Protein AF-A0A5C5FUU8-F1 (afdb_monomer)

InterPro domains:
  IPR027817 Costars domain [PF14705] (11-65)
  IPR027817 Costars domain [SM01283] (7-100)
  IPR038095 Costars domain superfamily [G3DSA:1.10.10.1540] (6-68)

Sequence (120 aa):
MHGARLLQSAHDLGVLIVAIKAHGKRNPASGKIEAPYGAVYEATQNTLEALNGTLRTAKRQKKVRIDPSSESPQSPTPTVTFEGELLMMPKDASVPLVLLDEGEDGVSRDAEAKVDATLP

Nearest PDB structures (foldseek):
  2krh-assembly1_A  TM=7.373E-01  e=2.886E-03  Rattus norvegicus
  4a6d-assembly1_A  TM=3.419E-01  e=1.425E+00  Homo sapiens

Mean predicted aligned error: 11.37 Å

Secondary structure (DSSP, 8-state):
--SHHHHHHHHHHHHHHHHHHHH-EE-TTT-SEEEEHHHHHHHHTTT-S-HHHHHHHHHHTTSEEE-TT---S--------TTTPPP-TTTTTT-EEEES---S----------------

Foldseek 3Di:
DPPPVVVLLVVLLVLLLVQQVVQWDQDPVVRWTKHFPQSSCVSCVVPDPDPQVSLVVCVVVQQKDWAQVPDDPPDPDDDPDPPDDGDDPPVRRRTIITGRDNDVPPPPPVDDDDDDPDDD

Structure (mmCIF, N/CA/C/O backbone):
data_AF-A0A5C5FUU8-F1
#
_entry.id   AF-A0A5C5FUU8-F1
#
loop_
_atom_site.group_PDB
_atom_site.id
_atom_site.type_symbol
_atom_site.label_atom_id
_atom_site.label_alt_id
_atom_site.label_comp_id
_atom_site.label_asym_id
_atom_site.label_entity_id
_atom_site.label_seq_id
_atom_site.pdbx_PDB_ins_code
_atom_site.Cartn_x
_atom_site.Cartn_y
_atom_site.Cartn_z
_atom_site.occupancy
_atom_site.B_iso_or_equiv
_atom_site.auth_seq_id
_atom_site.auth_comp_id
_atom_site.auth_asym_id
_atom_site.auth_atom_id
_atom_site.pdbx_PDB_model_num
ATOM 1 N N . MET A 1 1 ? 23.408 5.174 -18.003 1.00 47.81 1 MET A N 1
ATOM 2 C CA . MET A 1 1 ? 22.586 3.996 -17.648 1.00 47.81 1 MET A CA 1
ATOM 3 C C . MET A 1 1 ? 21.498 4.390 -16.640 1.00 47.81 1 MET A C 1
ATOM 5 O O . MET A 1 1 ? 21.612 4.067 -15.470 1.00 47.81 1 MET A O 1
ATOM 9 N N . HIS A 1 2 ? 20.466 5.134 -17.065 1.00 51.97 2 HIS A N 1
ATOM 10 C CA . HIS A 1 2 ? 19.444 5.701 -16.155 1.00 51.97 2 HIS A CA 1
ATOM 11 C C . HIS A 1 2 ? 18.058 5.022 -16.236 1.00 51.97 2 HIS A C 1
ATOM 13 O O . HIS A 1 2 ? 17.186 5.337 -15.435 1.00 51.97 2 HIS A O 1
ATOM 19 N N . GLY A 1 3 ? 17.844 4.079 -17.164 1.00 52.59 3 GLY A N 1
ATOM 20 C CA . GLY A 1 3 ? 16.523 3.472 -17.401 1.00 52.59 3 GLY A CA 1
ATOM 21 C C . GLY A 1 3 ? 16.128 2.355 -16.426 1.00 52.59 3 GLY A C 1
ATOM 22 O O . GLY A 1 3 ? 14.970 2.273 -16.030 1.00 52.59 3 GLY A O 1
ATOM 23 N N . ALA A 1 4 ? 17.081 1.529 -15.981 1.00 59.47 4 ALA A N 1
ATOM 24 C CA . ALA A 1 4 ? 16.783 0.337 -15.175 1.00 59.47 4 ALA A CA 1
ATOM 25 C C . ALA A 1 4 ? 16.158 0.666 -13.805 1.00 59.47 4 ALA A C 1
ATOM 27 O O . ALA A 1 4 ? 15.268 -0.035 -13.336 1.00 59.47 4 ALA A O 1
ATOM 28 N N . ARG A 1 5 ? 16.565 1.783 -13.187 1.00 58.38 5 ARG A N 1
ATOM 29 C CA . ARG A 1 5 ? 16.095 2.173 -11.849 1.00 58.38 5 ARG A CA 1
ATOM 30 C C . ARG A 1 5 ? 14.640 2.656 -11.834 1.00 58.38 5 ARG A C 1
ATOM 32 O O . ARG A 1 5 ? 13.950 2.485 -10.832 1.00 58.38 5 ARG A O 1
ATOM 39 N N . LEU A 1 6 ? 14.164 3.244 -12.934 1.00 61.59 6 LEU A N 1
ATOM 40 C CA . LEU A 1 6 ? 12.774 3.697 -13.062 1.00 61.59 6 LEU A CA 1
ATOM 41 C C . LEU A 1 6 ? 11.818 2.514 -13.256 1.00 61.59 6 LEU A C 1
ATOM 43 O O . LEU A 1 6 ? 10.757 2.485 -12.639 1.00 61.59 6 LEU A O 1
ATOM 47 N N . LEU A 1 7 ? 12.228 1.523 -14.053 1.00 63.00 7 LEU A N 1
ATOM 48 C CA . LEU A 1 7 ? 11.470 0.288 -14.279 1.00 63.00 7 LEU A CA 1
ATOM 49 C C . LEU A 1 7 ? 11.327 -0.531 -12.991 1.00 63.00 7 LEU A C 1
ATOM 51 O O . LEU A 1 7 ? 10.215 -0.937 -12.660 1.00 63.00 7 LEU A O 1
ATOM 55 N N . GLN A 1 8 ? 12.413 -0.684 -12.223 1.00 72.50 8 GLN A N 1
ATOM 56 C CA . GLN A 1 8 ? 12.365 -1.364 -10.924 1.00 72.50 8 GLN A CA 1
ATOM 57 C C . GLN A 1 8 ? 11.409 -0.654 -9.954 1.00 72.50 8 GLN A C 1
ATOM 59 O O . GLN A 1 8 ? 10.569 -1.288 -9.328 1.00 72.50 8 GLN A O 1
ATOM 64 N N . SER A 1 9 ? 11.454 0.682 -9.909 1.00 74.81 9 SER A N 1
ATOM 65 C CA . SER A 1 9 ? 10.580 1.472 -9.029 1.00 74.81 9 SER A CA 1
ATOM 66 C C . SER A 1 9 ? 9.090 1.311 -9.362 1.00 74.81 9 SER A C 1
ATOM 68 O O . SER A 1 9 ? 8.255 1.339 -8.461 1.00 74.81 9 SER A O 1
ATOM 70 N N . ALA A 1 10 ? 8.743 1.171 -10.646 1.00 83.06 10 ALA A N 1
ATOM 71 C CA . ALA A 1 10 ? 7.364 0.951 -11.077 1.00 83.06 10 ALA A CA 1
ATOM 72 C C . ALA A 1 10 ? 6.883 -0.472 -10.754 1.00 83.06 10 ALA A C 1
ATOM 74 O O . ALA A 1 10 ? 5.756 -0.645 -10.291 1.00 83.06 10 ALA A O 1
ATOM 75 N N . HIS A 1 11 ? 7.748 -1.471 -10.951 1.00 88.12 11 HIS A N 1
ATOM 76 C CA . HIS A 1 11 ? 7.473 -2.856 -10.576 1.00 88.12 11 HIS A CA 1
ATOM 77 C C . HIS A 1 11 ? 7.234 -2.991 -9.065 1.00 88.12 11 HIS A C 1
ATOM 79 O O . HIS A 1 11 ? 6.200 -3.512 -8.649 1.00 88.12 11 HIS A O 1
ATOM 85 N N . ASP A 1 12 ? 8.136 -2.446 -8.249 1.00 90.12 12 ASP A N 1
ATOM 86 C CA . ASP A 1 12 ? 8.051 -2.500 -6.787 1.00 90.12 12 ASP A CA 1
ATOM 87 C C . ASP A 1 12 ? 6.774 -1.828 -6.267 1.00 90.12 12 ASP A C 1
ATOM 89 O O . ASP A 1 12 ? 6.095 -2.334 -5.371 1.00 90.12 12 ASP A O 1
ATOM 93 N N . LEU A 1 13 ? 6.395 -0.702 -6.878 1.00 89.62 13 LEU A N 1
ATOM 94 C CA . LEU A 1 13 ? 5.138 -0.025 -6.582 1.00 89.62 13 LEU A CA 1
ATOM 95 C C . LEU A 1 13 ? 3.924 -0.905 -6.917 1.00 89.62 13 LEU A C 1
ATOM 97 O O . LEU A 1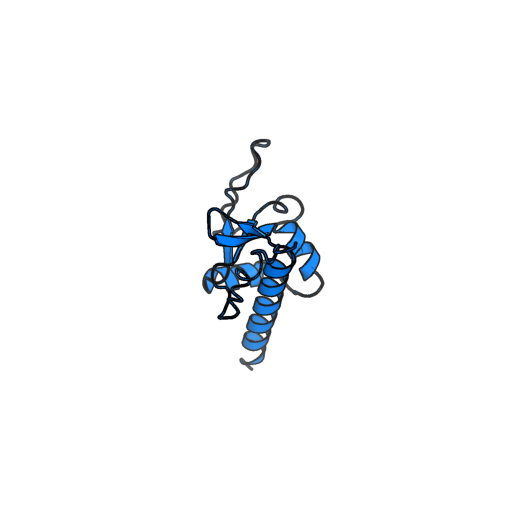 13 ? 2.974 -0.951 -6.136 1.00 89.62 13 LEU A O 1
ATOM 101 N N . GLY A 1 14 ? 3.956 -1.612 -8.049 1.00 90.56 14 GLY A N 1
ATOM 102 C CA . GLY A 1 14 ? 2.914 -2.563 -8.435 1.00 90.56 14 GLY A CA 1
ATOM 103 C C . GLY A 1 14 ? 2.761 -3.693 -7.417 1.00 90.56 14 GLY A C 1
ATOM 104 O O . GLY A 1 14 ? 1.651 -3.952 -6.956 1.00 90.56 14 GLY A O 1
ATOM 105 N N . VAL A 1 15 ? 3.875 -4.298 -6.994 1.00 92.56 15 VAL A N 1
ATOM 106 C CA . VAL A 1 15 ? 3.897 -5.339 -5.951 1.00 92.56 15 VAL A CA 1
ATOM 107 C C . VAL A 1 15 ? 3.288 -4.823 -4.645 1.00 92.56 15 VAL A C 1
ATOM 109 O O . VAL A 1 15 ? 2.436 -5.491 -4.058 1.00 92.56 15 VAL A O 1
ATOM 112 N N . LEU A 1 16 ? 3.664 -3.615 -4.214 1.00 92.81 16 LEU A N 1
ATOM 113 C CA . LEU A 1 16 ? 3.105 -2.985 -3.016 1.00 92.81 16 LEU A CA 1
ATOM 114 C C . LEU A 1 16 ? 1.582 -2.807 -3.116 1.00 92.81 16 LEU A C 1
ATOM 116 O O . LEU A 1 16 ? 0.861 -3.135 -2.175 1.00 92.81 16 LEU A O 1
ATOM 120 N N . ILE A 1 17 ? 1.083 -2.291 -4.242 1.00 92.12 17 ILE A N 1
ATOM 121 C CA . ILE A 1 17 ? -0.355 -2.062 -4.447 1.00 92.12 17 ILE A CA 1
ATOM 122 C C . ILE A 1 17 ? -1.117 -3.390 -4.432 1.00 92.12 17 ILE A C 1
ATOM 124 O O . ILE A 1 17 ? -2.153 -3.486 -3.777 1.00 92.12 17 ILE A O 1
ATOM 128 N N . VAL A 1 18 ? -0.601 -4.419 -5.109 1.00 92.56 18 VAL A N 1
ATOM 129 C CA . VAL A 1 18 ? -1.209 -5.756 -5.118 1.00 92.56 18 VAL A CA 1
ATOM 130 C C . VAL A 1 18 ? -1.261 -6.336 -3.708 1.00 92.56 18 VAL A C 1
ATOM 132 O O . VAL A 1 18 ? -2.313 -6.823 -3.304 1.00 92.56 18 VAL A O 1
ATOM 135 N N . ALA A 1 19 ? -0.184 -6.223 -2.928 1.00 93.56 19 ALA A N 1
ATOM 136 C CA . ALA A 1 19 ? -0.164 -6.693 -1.546 1.00 93.56 19 ALA A CA 1
ATOM 137 C C . ALA A 1 19 ? -1.192 -5.956 -0.667 1.00 93.56 19 ALA A C 1
ATOM 139 O O . ALA A 1 19 ? -1.923 -6.597 0.087 1.00 93.56 19 ALA A O 1
ATOM 140 N N . ILE A 1 20 ? -1.316 -4.629 -0.804 1.00 92.69 20 ILE A N 1
ATOM 141 C CA . ILE A 1 20 ? -2.338 -3.850 -0.085 1.00 92.69 20 ILE A CA 1
ATOM 142 C C . ILE A 1 20 ? -3.749 -4.271 -0.514 1.00 92.69 20 ILE A C 1
ATOM 144 O O . ILE A 1 20 ? -4.614 -4.409 0.339 1.00 92.69 20 ILE A O 1
ATOM 148 N N . LYS A 1 21 ? -4.006 -4.516 -1.804 1.00 91.69 21 LYS A N 1
ATOM 149 C CA . LYS A 1 21 ? -5.321 -4.987 -2.278 1.00 91.69 21 LYS A CA 1
ATOM 150 C C . LYS A 1 21 ? -5.639 -6.412 -1.812 1.00 91.69 21 LYS A C 1
ATOM 152 O O . LYS A 1 21 ? -6.784 -6.695 -1.480 1.00 91.69 21 LYS A O 1
ATOM 157 N N . ALA A 1 22 ? -4.644 -7.296 -1.775 1.00 92.75 22 ALA A N 1
ATOM 158 C CA . ALA A 1 22 ? -4.813 -8.698 -1.398 1.00 92.75 22 ALA A CA 1
ATOM 159 C C . ALA A 1 22 ? -5.021 -8.890 0.113 1.00 92.75 22 ALA A C 1
ATOM 161 O O . ALA A 1 22 ? -5.813 -9.737 0.523 1.00 92.75 22 ALA A O 1
ATOM 162 N N . HIS A 1 23 ? -4.317 -8.108 0.935 1.00 93.31 23 HIS A N 1
ATOM 163 C CA . HIS A 1 23 ? -4.357 -8.220 2.398 1.00 93.31 23 HIS A CA 1
ATOM 164 C C . HIS A 1 23 ? -5.159 -7.106 3.079 1.00 93.31 23 HIS A C 1
ATOM 166 O O . HIS A 1 23 ? -5.397 -7.158 4.288 1.00 93.31 23 HIS A O 1
ATOM 172 N N . GLY A 1 24 ? -5.563 -6.092 2.322 1.00 89.81 24 GLY A N 1
ATOM 173 C CA . GLY A 1 24 ? -6.352 -4.975 2.806 1.00 89.81 24 GLY A CA 1
ATOM 174 C C . GLY A 1 24 ? -7.845 -5.214 2.720 1.00 89.81 24 GLY A C 1
ATOM 175 O O . GLY A 1 24 ? -8.343 -6.088 2.014 1.00 89.81 24 GLY A O 1
ATOM 176 N N . LYS A 1 25 ? -8.578 -4.398 3.467 1.00 90.69 25 LYS A N 1
ATOM 177 C CA . LYS A 1 25 ? -10.037 -4.373 3.474 1.00 90.69 25 LYS A CA 1
ATOM 178 C C . LYS A 1 25 ? -10.507 -2.972 3.145 1.00 90.69 25 LYS A C 1
ATOM 180 O O . LYS A 1 25 ? -9.851 -1.992 3.490 1.00 90.69 25 LYS A O 1
ATOM 185 N N . ARG A 1 26 ? -11.659 -2.873 2.488 1.00 89.12 26 ARG A N 1
ATOM 186 C CA . ARG A 1 26 ? -12.288 -1.579 2.241 1.00 89.12 26 ARG A CA 1
ATOM 187 C C . ARG A 1 26 ? -12.798 -1.015 3.564 1.00 89.12 26 ARG A C 1
ATOM 189 O O . ARG A 1 26 ? -13.640 -1.632 4.213 1.00 89.12 26 ARG A O 1
ATOM 196 N N . ASN A 1 27 ? -12.279 0.136 3.967 1.00 84.38 27 ASN A N 1
ATOM 197 C CA . ASN A 1 27 ? -12.750 0.846 5.141 1.00 84.38 27 ASN A CA 1
ATOM 198 C C . ASN A 1 27 ? -14.077 1.549 4.790 1.00 84.38 27 ASN A C 1
ATOM 200 O O . ASN A 1 27 ? -14.099 2.376 3.876 1.00 84.38 27 ASN A O 1
ATOM 204 N N . PRO A 1 28 ? -15.192 1.244 5.480 1.00 81.94 28 PRO A N 1
ATOM 205 C CA . PRO A 1 28 ? -16.500 1.817 5.162 1.00 81.94 28 PRO A CA 1
ATOM 206 C C . PRO A 1 28 ? -16.589 3.328 5.425 1.00 81.94 28 PRO A C 1
ATOM 208 O O . PRO A 1 28 ? -17.441 3.987 4.838 1.00 81.94 28 PRO A O 1
ATOM 211 N N . ALA A 1 29 ? -15.725 3.889 6.278 1.00 81.50 29 ALA A N 1
ATOM 212 C CA . ALA A 1 29 ? -15.711 5.318 6.582 1.00 81.50 29 ALA A CA 1
ATOM 213 C C . ALA A 1 29 ? -14.953 6.137 5.526 1.00 81.50 29 ALA A C 1
ATOM 215 O O . ALA A 1 29 ? -15.389 7.226 5.160 1.00 81.50 29 ALA A O 1
ATOM 216 N N . SER A 1 30 ? -13.818 5.626 5.036 1.00 81.50 30 SER A N 1
ATOM 217 C CA . SER A 1 30 ? -12.993 6.315 4.032 1.00 81.50 30 SER A CA 1
ATOM 218 C C . SER A 1 30 ? -13.329 5.904 2.593 1.00 81.50 30 SER A C 1
ATOM 220 O O . SER A 1 30 ? -12.995 6.625 1.654 1.00 81.50 30 SER A O 1
ATOM 222 N N . GLY A 1 31 ? -13.968 4.744 2.410 1.00 85.12 31 GLY A N 1
ATOM 223 C CA . GLY A 1 31 ? -14.220 4.111 1.115 1.00 85.12 31 GLY A CA 1
ATOM 224 C C . GLY A 1 31 ? -12.976 3.500 0.463 1.00 85.12 31 GLY A C 1
ATOM 225 O O . GLY A 1 31 ? -13.092 2.960 -0.639 1.00 85.12 31 GLY A O 1
ATOM 226 N N . LYS A 1 32 ? -11.811 3.573 1.121 1.00 88.12 32 LYS A N 1
ATOM 227 C CA . LYS A 1 32 ? -10.499 3.172 0.591 1.00 88.12 32 LYS A CA 1
ATOM 228 C C . LYS A 1 32 ? -10.079 1.802 1.096 1.00 88.12 32 LYS A C 1
ATOM 230 O O . LYS A 1 32 ? -10.557 1.343 2.129 1.00 88.12 32 LYS A O 1
ATOM 235 N N . ILE A 1 33 ? -9.166 1.155 0.380 1.00 90.88 33 ILE A N 1
ATOM 236 C CA . ILE A 1 33 ? -8.561 -0.103 0.825 1.00 90.88 33 ILE A CA 1
ATOM 237 C C . ILE A 1 33 ? -7.447 0.199 1.827 1.00 90.88 33 ILE A C 1
ATOM 239 O O . ILE A 1 33 ? -6.566 1.014 1.556 1.00 90.88 33 ILE A O 1
ATOM 243 N N . GLU A 1 34 ? -7.480 -0.476 2.971 1.00 90.81 34 GLU A N 1
ATOM 244 C CA . GLU A 1 34 ? -6.521 -0.313 4.060 1.00 90.81 34 GLU A CA 1
ATOM 245 C C . GLU A 1 34 ? -5.996 -1.685 4.491 1.00 90.81 34 GLU A C 1
ATOM 247 O O . GLU A 1 34 ? -6.780 -2.600 4.746 1.00 90.81 34 GLU A O 1
ATOM 252 N N . ALA A 1 35 ? -4.673 -1.843 4.553 1.00 92.56 35 ALA A N 1
ATOM 253 C CA . ALA A 1 35 ? -4.013 -3.089 4.947 1.00 92.56 35 ALA A CA 1
ATOM 254 C C . ALA A 1 35 ? -3.034 -2.850 6.104 1.00 92.56 35 ALA A C 1
ATOM 256 O O . ALA A 1 35 ? -2.314 -1.852 6.070 1.00 92.56 35 ALA A O 1
ATOM 257 N N . PRO A 1 36 ? -2.944 -3.741 7.105 1.00 91.75 36 PRO A N 1
ATOM 258 C CA . PRO A 1 36 ? -1.940 -3.610 8.155 1.00 91.75 36 PRO A CA 1
ATOM 259 C C . PRO A 1 36 ? -0.530 -3.808 7.580 1.00 91.75 36 PRO A C 1
ATOM 261 O O . PRO A 1 36 ? -0.297 -4.723 6.783 1.00 91.75 36 PRO A O 1
ATOM 264 N N . TYR A 1 37 ? 0.417 -2.968 8.004 1.00 91.31 37 TYR A N 1
ATOM 265 C CA . TYR A 1 37 ? 1.809 -3.000 7.553 1.00 91.31 37 TYR A CA 1
ATOM 266 C C . TYR A 1 37 ? 2.433 -4.382 7.717 1.00 91.31 37 TYR A C 1
ATOM 268 O O . TYR A 1 37 ? 3.126 -4.829 6.813 1.00 91.31 37 TYR A O 1
ATOM 276 N N . GLY A 1 38 ? 2.146 -5.084 8.816 1.00 91.44 38 GLY A N 1
ATOM 277 C CA . GLY A 1 38 ? 2.676 -6.419 9.073 1.00 91.44 38 GLY A CA 1
ATOM 278 C C . GLY A 1 38 ? 2.296 -7.424 7.991 1.00 91.44 38 GLY A C 1
ATOM 279 O O . GLY A 1 38 ? 3.175 -8.089 7.456 1.00 91.44 38 GLY A O 1
ATOM 280 N N . ALA A 1 39 ? 1.027 -7.454 7.574 1.00 92.75 39 ALA A N 1
ATOM 281 C CA . ALA A 1 39 ? 0.584 -8.364 6.517 1.00 92.75 39 ALA A CA 1
ATOM 282 C C . ALA A 1 39 ? 1.233 -8.029 5.164 1.00 92.75 39 ALA A C 1
ATOM 284 O O . ALA A 1 39 ? 1.638 -8.919 4.419 1.00 92.75 39 ALA A O 1
ATOM 285 N N . VAL A 1 40 ? 1.373 -6.736 4.854 1.00 93.38 40 VAL A N 1
ATOM 286 C CA . VAL A 1 40 ? 2.041 -6.288 3.624 1.00 93.38 40 VAL A CA 1
ATOM 287 C C . VAL A 1 40 ? 3.540 -6.586 3.675 1.00 93.38 40 VAL A C 1
ATOM 289 O O . VAL A 1 40 ? 4.109 -7.020 2.676 1.00 93.38 40 VAL A O 1
ATOM 292 N N . TYR A 1 41 ? 4.184 -6.407 4.828 1.00 92.38 41 TYR A N 1
ATOM 293 C CA . TYR A 1 41 ? 5.579 -6.769 5.047 1.00 92.38 41 TYR A CA 1
ATOM 294 C C . TYR A 1 41 ? 5.789 -8.262 4.827 1.00 92.38 41 TYR A C 1
ATOM 296 O O . TYR A 1 41 ? 6.636 -8.643 4.025 1.00 92.38 41 TYR A O 1
ATOM 304 N N . GLU A 1 42 ? 4.975 -9.109 5.455 1.00 93.31 42 GLU A N 1
ATOM 305 C CA . GLU A 1 42 ? 5.109 -10.558 5.339 1.00 93.31 42 GLU A CA 1
ATOM 306 C C . GLU A 1 42 ? 4.946 -11.052 3.897 1.00 93.31 42 GLU A C 1
A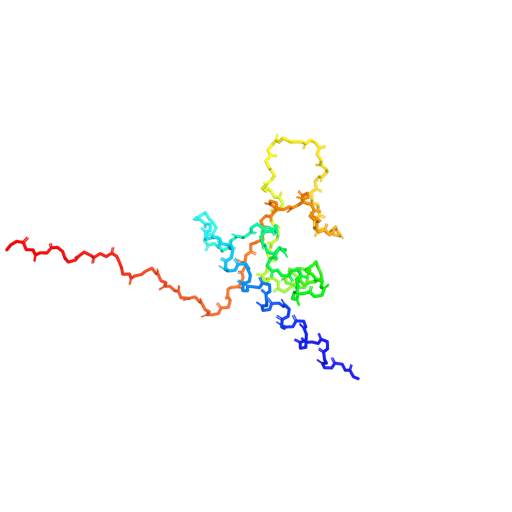TOM 308 O O . GLU A 1 42 ? 5.706 -11.917 3.454 1.00 93.31 42 GLU A O 1
ATOM 313 N N . ALA A 1 43 ? 4.009 -10.459 3.153 1.00 92.62 43 ALA A N 1
ATOM 314 C CA . ALA A 1 43 ? 3.761 -10.782 1.752 1.00 92.62 43 ALA A CA 1
ATOM 315 C C . ALA A 1 43 ? 4.866 -10.286 0.804 1.00 92.62 43 ALA A C 1
ATOM 317 O O . ALA A 1 43 ? 5.098 -10.886 -0.245 1.00 92.62 43 ALA A O 1
ATOM 318 N N . THR A 1 44 ? 5.552 -9.191 1.148 1.00 93.06 44 THR A N 1
ATOM 319 C CA . THR A 1 44 ? 6.488 -8.514 0.234 1.00 93.06 44 THR A CA 1
ATOM 320 C C . THR A 1 44 ? 7.961 -8.659 0.607 1.00 93.06 44 THR A C 1
ATOM 322 O O . THR A 1 44 ? 8.801 -8.394 -0.247 1.00 93.06 44 THR A O 1
ATOM 325 N N . GLN A 1 45 ? 8.303 -9.134 1.809 1.00 89.81 45 GLN A N 1
ATOM 326 C CA . GLN A 1 45 ? 9.688 -9.251 2.305 1.00 89.81 45 GLN A CA 1
ATOM 327 C C . GLN A 1 45 ? 10.624 -10.069 1.398 1.00 89.81 45 GLN A C 1
ATOM 329 O O . GLN A 1 45 ? 11.820 -9.809 1.363 1.00 89.81 45 GLN A O 1
ATOM 334 N N . ASN A 1 46 ? 10.081 -11.032 0.643 1.00 90.94 46 ASN A N 1
ATOM 335 C CA . ASN A 1 46 ? 10.844 -11.879 -0.284 1.00 90.94 46 ASN A CA 1
ATOM 336 C C . ASN A 1 46 ? 10.806 -11.378 -1.739 1.00 90.94 46 ASN A C 1
ATOM 338 O O . ASN A 1 46 ? 11.384 -12.010 -2.618 1.00 90.94 46 ASN A O 1
ATOM 342 N N . THR A 1 47 ? 10.083 -10.286 -2.006 1.00 89.69 47 THR A N 1
ATOM 343 C CA . THR A 1 47 ? 9.866 -9.746 -3.360 1.00 89.69 47 THR A CA 1
ATOM 344 C C . THR A 1 47 ? 10.431 -8.337 -3.508 1.00 89.69 47 THR A C 1
ATOM 346 O O . THR A 1 47 ? 11.037 -8.021 -4.526 1.00 89.69 47 THR A O 1
ATOM 349 N N . LEU A 1 48 ? 10.234 -7.481 -2.504 1.00 88.81 48 LEU A N 1
ATOM 350 C CA . LEU A 1 48 ? 10.738 -6.114 -2.490 1.00 88.81 48 LEU A CA 1
ATOM 351 C C . LEU A 1 48 ? 12.105 -6.070 -1.813 1.00 88.81 48 LEU A C 1
ATOM 353 O O . LEU A 1 48 ? 12.224 -6.439 -0.648 1.00 88.81 48 LEU A O 1
ATOM 357 N N . GLU A 1 49 ? 13.107 -5.511 -2.497 1.00 85.88 49 GLU A N 1
ATOM 358 C CA . GLU A 1 49 ? 14.426 -5.260 -1.893 1.00 85.88 49 GLU A CA 1
ATOM 359 C C . GLU A 1 49 ? 14.324 -4.331 -0.675 1.00 85.88 49 GLU A C 1
ATOM 361 O O . GLU A 1 49 ? 15.019 -4.502 0.324 1.00 85.88 49 GLU A O 1
ATOM 366 N N . ALA A 1 50 ? 13.444 -3.326 -0.752 1.00 88.25 50 ALA A N 1
ATOM 367 C CA . ALA A 1 50 ? 13.228 -2.369 0.323 1.00 88.25 50 ALA A CA 1
ATOM 368 C C . ALA A 1 50 ? 11.772 -1.885 0.359 1.00 88.25 50 ALA A C 1
ATOM 370 O O . ALA A 1 50 ? 11.415 -0.880 -0.269 1.00 88.25 50 ALA A O 1
ATOM 371 N N . LEU A 1 51 ? 10.932 -2.541 1.167 1.00 89.12 51 LEU A N 1
ATOM 372 C CA . LEU A 1 51 ? 9.540 -2.116 1.372 1.00 89.12 51 LEU A CA 1
ATOM 373 C C . LEU A 1 51 ? 9.453 -0.653 1.827 1.00 89.12 51 LEU A C 1
ATOM 375 O O . LEU A 1 51 ? 8.700 0.132 1.261 1.00 89.12 51 LEU A O 1
ATOM 379 N N . ASN A 1 52 ? 10.280 -0.248 2.791 1.00 88.88 52 ASN A N 1
ATOM 380 C CA . ASN A 1 52 ? 10.315 1.131 3.278 1.00 88.88 52 ASN A CA 1
ATOM 381 C C . ASN A 1 52 ? 10.690 2.155 2.185 1.00 88.88 52 ASN A C 1
ATOM 383 O O . ASN A 1 52 ? 10.136 3.257 2.137 1.00 88.88 52 ASN A O 1
ATOM 387 N N . GLY A 1 53 ? 11.609 1.796 1.281 1.00 89.06 53 GLY A N 1
ATOM 388 C CA . GLY A 1 53 ? 11.953 2.627 0.123 1.00 89.06 53 GLY A CA 1
ATOM 389 C C . GLY A 1 53 ? 10.776 2.761 -0.844 1.00 89.06 53 GLY A C 1
ATOM 390 O O . GLY A 1 53 ? 10.460 3.860 -1.307 1.00 89.06 53 GLY A O 1
ATOM 391 N N . THR A 1 54 ? 10.070 1.655 -1.069 1.00 90.62 54 THR A N 1
ATOM 392 C CA . THR A 1 54 ? 8.879 1.585 -1.923 1.00 90.62 54 THR A CA 1
ATOM 393 C C . THR A 1 54 ? 7.719 2.394 -1.341 1.00 90.62 54 THR A C 1
ATOM 395 O O . THR A 1 54 ? 7.134 3.214 -2.045 1.00 90.62 54 THR A O 1
ATOM 398 N N . LEU A 1 55 ? 7.442 2.271 -0.040 1.00 89.56 55 LEU A N 1
ATOM 399 C CA . LEU A 1 55 ? 6.424 3.048 0.677 1.00 89.56 55 LEU A CA 1
ATOM 400 C C . LEU A 1 55 ? 6.690 4.553 0.602 1.00 89.56 55 LEU A C 1
ATOM 402 O O . LEU A 1 55 ? 5.772 5.338 0.359 1.00 89.56 55 LEU A O 1
ATOM 406 N N . ARG A 1 56 ? 7.953 4.973 0.751 1.00 87.75 56 ARG A N 1
ATOM 407 C CA . ARG A 1 56 ? 8.344 6.381 0.601 1.00 87.75 56 ARG A CA 1
ATOM 408 C C . ARG A 1 56 ? 8.062 6.884 -0.814 1.00 87.75 56 ARG A C 1
ATOM 410 O O . ARG A 1 56 ? 7.547 7.990 -0.979 1.00 87.75 56 ARG A O 1
ATOM 417 N N . THR A 1 57 ? 8.366 6.077 -1.825 1.00 87.56 57 THR A N 1
ATOM 418 C CA . THR A 1 57 ? 8.063 6.392 -3.226 1.00 87.56 57 THR A CA 1
ATOM 419 C C . THR A 1 57 ? 6.554 6.465 -3.466 1.00 87.56 57 THR A C 1
ATOM 421 O O . THR A 1 57 ? 6.079 7.466 -3.999 1.00 87.56 57 THR A O 1
ATOM 424 N N . ALA A 1 58 ? 5.785 5.486 -2.990 1.00 88.94 58 ALA A N 1
ATOM 425 C CA . ALA A 1 58 ? 4.328 5.447 -3.102 1.00 88.94 58 ALA A CA 1
ATOM 426 C C . ALA A 1 58 ? 3.652 6.649 -2.422 1.00 88.94 58 ALA A C 1
ATOM 428 O O . ALA A 1 58 ? 2.749 7.260 -2.996 1.00 88.94 58 ALA A O 1
ATOM 429 N N . LYS A 1 59 ? 4.140 7.044 -1.236 1.00 87.12 59 LYS A N 1
ATOM 430 C CA . LYS A 1 59 ? 3.696 8.245 -0.512 1.00 87.12 59 LYS A CA 1
ATOM 431 C C . LYS A 1 59 ? 3.983 9.515 -1.309 1.00 87.12 59 LYS A C 1
ATOM 433 O O . LYS A 1 59 ? 3.095 10.351 -1.464 1.00 87.12 59 LYS A O 1
ATOM 438 N N . ARG A 1 60 ? 5.191 9.656 -1.871 1.00 86.38 60 ARG A N 1
ATOM 439 C CA . ARG A 1 60 ? 5.553 10.804 -2.730 1.00 86.38 60 ARG A CA 1
ATOM 440 C C . ARG A 1 60 ? 4.697 10.881 -3.993 1.00 86.38 60 ARG A C 1
ATOM 442 O O . ARG A 1 60 ? 4.370 11.980 -4.428 1.00 86.38 60 ARG A O 1
ATOM 449 N N . GLN A 1 61 ? 4.315 9.734 -4.548 1.00 87.25 61 GLN A N 1
ATOM 450 C CA . GLN A 1 61 ? 3.418 9.639 -5.701 1.00 87.25 61 GLN A CA 1
ATOM 451 C C . GLN A 1 61 ? 1.929 9.747 -5.333 1.00 87.25 61 GLN A C 1
ATOM 453 O O . GLN A 1 61 ? 1.086 9.643 -6.218 1.00 87.25 61 GLN A O 1
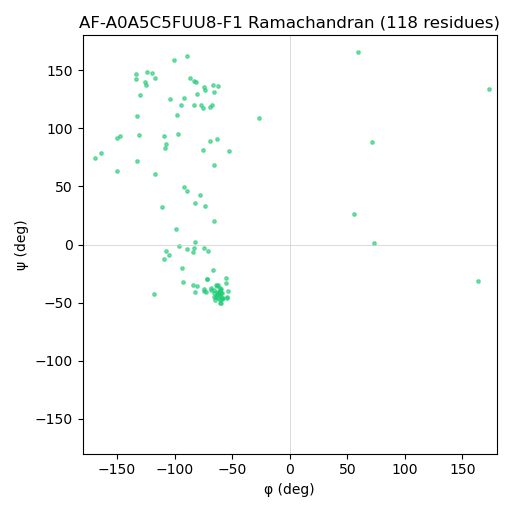ATOM 458 N N . LYS A 1 62 ? 1.588 9.954 -4.050 1.00 88.69 62 LYS A N 1
ATOM 459 C CA . LYS A 1 62 ? 0.205 10.002 -3.543 1.00 88.69 62 LYS A CA 1
ATOM 460 C C . LYS A 1 62 ? -0.611 8.740 -3.860 1.00 88.69 62 LYS A C 1
ATOM 462 O O . LYS A 1 62 ? -1.832 8.805 -3.915 1.00 88.69 62 LYS A O 1
ATOM 467 N N . LYS A 1 63 ? 0.057 7.597 -4.039 1.00 88.75 63 LYS A N 1
ATOM 468 C CA . LYS A 1 63 ? -0.574 6.288 -4.268 1.00 88.75 63 LYS A CA 1
ATOM 469 C C . LYS A 1 63 ? -0.966 5.613 -2.961 1.00 88.75 63 LYS A C 1
ATOM 471 O O . LYS A 1 63 ? -1.991 4.950 -2.898 1.00 88.75 63 LYS A O 1
ATOM 476 N N . VAL A 1 64 ? -0.168 5.805 -1.911 1.00 89.62 64 VAL A N 1
ATOM 477 C CA . VAL A 1 64 ? -0.384 5.210 -0.585 1.00 89.62 64 VAL A CA 1
ATOM 47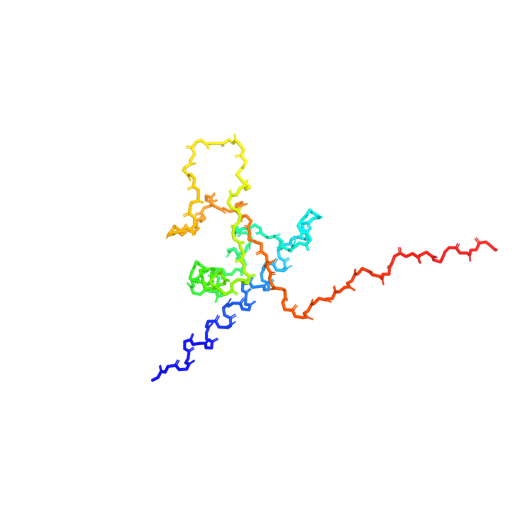8 C C . VAL A 1 64 ? -0.216 6.279 0.490 1.00 89.62 64 VAL A C 1
ATOM 480 O O . VAL A 1 64 ? 0.658 7.141 0.396 1.00 89.62 64 VAL A O 1
ATOM 483 N N . ARG A 1 65 ? -1.044 6.216 1.529 1.00 88.50 65 ARG A N 1
ATOM 484 C CA . ARG A 1 65 ? -0.907 6.971 2.774 1.00 88.50 65 ARG A CA 1
ATOM 485 C C . ARG A 1 65 ? -0.707 5.988 3.915 1.00 88.50 65 ARG A C 1
ATOM 487 O O . ARG A 1 65 ? -1.302 4.925 3.930 1.00 88.50 65 ARG A O 1
ATOM 494 N N . ILE A 1 66 ? 0.124 6.363 4.869 1.00 87.38 66 ILE A N 1
ATOM 495 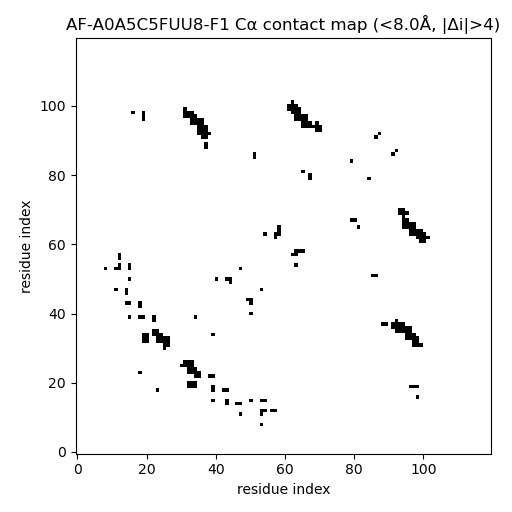C CA . ILE A 1 66 ? 0.341 5.596 6.093 1.00 87.38 66 ILE A CA 1
ATOM 496 C C . ILE A 1 66 ? -0.413 6.337 7.180 1.00 87.38 66 ILE A C 1
ATOM 498 O O . ILE A 1 66 ? -0.216 7.549 7.313 1.00 87.38 66 ILE A O 1
ATOM 502 N N . ASP A 1 67 ? -1.305 5.646 7.880 1.00 80.06 67 ASP A N 1
ATOM 503 C CA . ASP A 1 67 ? -2.127 6.261 8.913 1.00 80.06 67 ASP A CA 1
ATOM 504 C C . ASP A 1 67 ? -1.676 5.774 10.300 1.00 80.06 67 ASP A C 1
ATOM 506 O O . ASP A 1 67 ? -2.083 4.708 10.752 1.00 80.06 67 ASP A O 1
ATOM 510 N N . PRO A 1 68 ? -0.777 6.507 10.984 1.00 67.62 68 PRO A N 1
ATOM 511 C CA . PRO A 1 68 ? -0.268 6.088 12.287 1.00 67.62 68 PRO A CA 1
ATOM 512 C C . PRO A 1 68 ? -1.324 6.192 13.398 1.00 67.62 68 PRO A C 1
ATOM 514 O O . PRO A 1 68 ? -1.059 5.780 14.520 1.00 67.62 68 PRO A O 1
ATOM 517 N N . SER A 1 69 ? -2.521 6.730 13.125 1.00 60.53 69 SER A N 1
ATOM 518 C CA . SER A 1 69 ? -3.543 6.966 14.150 1.00 60.53 69 SER A CA 1
ATOM 519 C C . SER A 1 69 ? -4.258 5.700 14.630 1.00 60.53 69 SER A C 1
ATOM 521 O O . SER A 1 69 ? -5.052 5.780 15.563 1.00 60.53 69 SER A O 1
ATOM 523 N N . SER A 1 70 ? -3.962 4.528 14.062 1.00 52.94 70 SER A N 1
ATOM 524 C CA . SER A 1 70 ? -4.476 3.241 14.548 1.00 52.94 70 SER A CA 1
ATOM 525 C C . SER A 1 70 ? -3.560 2.615 15.612 1.00 52.94 70 SER A C 1
ATOM 527 O O . SER A 1 70 ? -3.242 1.426 15.552 1.00 52.94 70 SER A O 1
ATOM 529 N N . GLU A 1 71 ? -3.115 3.402 16.592 1.00 49.34 71 GLU A N 1
ATOM 530 C CA . GLU A 1 71 ? -2.452 2.874 17.786 1.00 49.34 71 GLU A CA 1
ATOM 531 C C . GLU A 1 71 ? -3.525 2.425 18.788 1.00 49.34 71 GLU A C 1
ATOM 533 O O . GLU A 1 71 ? -4.377 3.200 19.225 1.00 49.34 71 GLU A O 1
ATOM 538 N N . 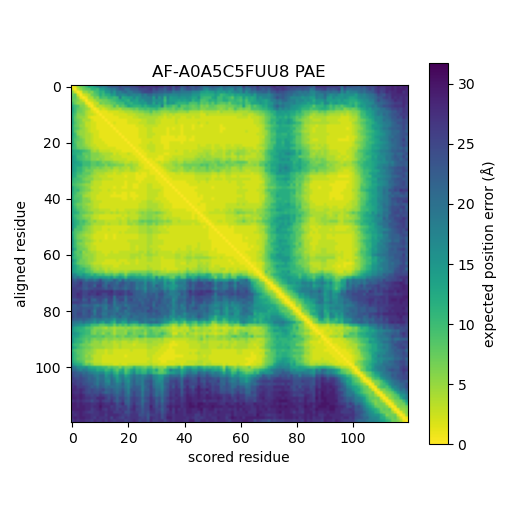SER A 1 72 ? -3.513 1.137 19.136 1.00 43.72 72 SER A N 1
ATOM 539 C CA . SER A 1 72 ? -4.294 0.631 20.266 1.00 43.72 72 SER A CA 1
ATOM 540 C C . SER A 1 72 ? -3.806 1.310 21.558 1.00 43.72 72 SER A C 1
ATOM 542 O O . SER A 1 72 ? -2.596 1.412 21.748 1.00 43.72 72 SER A O 1
ATOM 544 N N . PRO A 1 73 ? -4.695 1.759 22.466 1.00 49.69 73 PRO A N 1
ATOM 545 C CA . PRO A 1 73 ? -4.367 2.679 23.567 1.00 49.69 73 PRO A CA 1
ATOM 546 C C . PRO A 1 73 ? -3.569 2.070 24.743 1.00 49.69 73 PRO A C 1
ATOM 548 O O . PRO A 1 73 ? -3.753 2.468 25.890 1.00 49.69 73 PRO A O 1
ATOM 551 N N . GLN A 1 74 ? -2.676 1.107 24.513 1.00 41.78 74 GLN A N 1
ATOM 552 C CA . GLN A 1 74 ? -1.915 0.449 25.580 1.00 41.78 74 GLN A CA 1
ATOM 553 C C . GLN A 1 74 ? -0.422 0.369 25.254 1.00 41.78 74 GLN A C 1
ATOM 555 O O . GLN A 1 74 ? 0.069 -0.714 24.965 1.00 41.78 74 GLN A O 1
ATOM 560 N N . SER A 1 75 ? 0.292 1.501 25.295 1.00 41.09 75 SER A N 1
ATOM 561 C CA . SER A 1 75 ? 1.721 1.640 25.665 1.00 41.09 75 SER A CA 1
ATOM 562 C C . SER A 1 75 ? 2.190 3.079 25.404 1.00 41.09 75 SER A C 1
ATOM 564 O O . SER A 1 75 ? 1.925 3.595 24.323 1.00 41.09 75 SER A O 1
ATOM 566 N N . PRO A 1 76 ? 2.914 3.750 26.320 1.00 48.56 76 PRO A N 1
ATOM 567 C CA . PRO A 1 76 ? 3.569 5.019 26.021 1.00 48.56 76 PRO A CA 1
ATOM 568 C C . PRO A 1 76 ? 4.818 4.747 25.171 1.00 48.56 76 PRO A C 1
ATOM 570 O O . PRO A 1 76 ? 5.932 4.664 25.684 1.00 48.56 76 PRO A O 1
ATOM 573 N N . THR A 1 77 ? 4.640 4.567 23.866 1.00 46.34 77 THR A N 1
ATOM 574 C CA . THR A 1 77 ? 5.748 4.485 22.905 1.00 46.34 77 THR A CA 1
ATOM 575 C C . THR A 1 77 ? 5.635 5.600 21.871 1.00 46.34 77 THR A C 1
ATOM 577 O O . THR A 1 77 ? 4.538 6.067 21.591 1.00 46.34 77 THR A O 1
ATOM 580 N N . PRO A 1 78 ? 6.775 6.110 21.373 1.00 45.72 78 PRO A N 1
ATOM 581 C CA . PRO A 1 78 ? 6.832 7.398 20.698 1.00 45.72 78 PRO A CA 1
ATOM 582 C C . PRO A 1 78 ? 6.051 7.387 19.385 1.00 45.72 78 PRO A C 1
ATOM 584 O O . PRO A 1 78 ? 6.245 6.505 18.549 1.00 45.72 78 PRO A O 1
ATOM 587 N N . THR A 1 79 ? 5.224 8.422 19.242 1.00 46.25 79 THR A N 1
ATOM 588 C CA . THR A 1 79 ? 4.517 8.903 18.056 1.00 46.25 79 T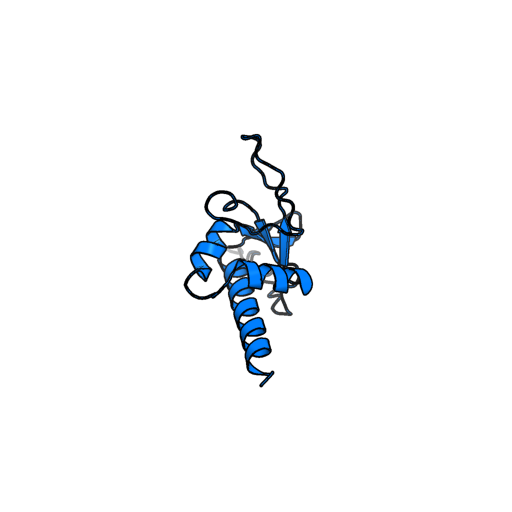HR A CA 1
ATOM 589 C C . THR A 1 79 ? 5.229 8.543 16.751 1.00 46.25 79 THR A C 1
ATOM 591 O O . THR A 1 79 ? 6.258 9.137 16.418 1.00 46.25 79 THR A O 1
ATOM 594 N N . VAL A 1 80 ? 4.650 7.613 15.984 1.00 47.84 80 VAL A N 1
ATOM 595 C CA . VAL A 1 80 ? 5.109 7.235 14.637 1.00 47.84 80 VAL A CA 1
ATOM 596 C C . VAL A 1 80 ? 4.990 8.447 13.706 1.00 47.84 80 VAL A C 1
ATOM 598 O O . VAL A 1 80 ? 3.959 8.706 13.085 1.00 47.84 80 VAL A O 1
ATOM 601 N N . THR A 1 81 ? 6.059 9.236 13.622 1.00 48.69 81 THR A N 1
ATOM 602 C CA . THR A 1 81 ? 6.111 10.450 12.804 1.00 48.69 81 THR A CA 1
ATOM 603 C C . THR A 1 81 ? 6.784 10.097 11.479 1.00 48.69 81 THR A C 1
ATOM 605 O O . THR A 1 81 ? 8.007 10.061 11.362 1.00 48.69 81 THR A O 1
ATOM 608 N N . PHE A 1 82 ? 5.986 9.789 10.451 1.00 55.97 82 PHE A N 1
ATOM 609 C CA . PHE A 1 82 ? 6.465 9.292 9.148 1.00 55.97 82 PHE A CA 1
ATOM 610 C C . PHE A 1 82 ? 7.050 10.402 8.235 1.00 55.97 82 PHE A C 1
ATOM 612 O O . PHE A 1 82 ? 6.775 10.459 7.028 1.00 55.97 82 PHE A O 1
ATOM 619 N N . GLU A 1 83 ? 7.842 11.312 8.810 1.00 51.06 83 GLU A N 1
ATOM 620 C CA . GLU A 1 83 ? 8.663 12.322 8.116 1.00 51.06 83 GLU A CA 1
ATOM 621 C C . GLU A 1 83 ? 10.168 12.039 8.251 1.00 51.06 83 GLU A C 1
ATOM 623 O O . GLU A 1 83 ? 11.006 12.933 8.248 1.00 51.06 83 GLU A O 1
ATOM 628 N N . GLY A 1 84 ? 10.541 10.761 8.319 1.00 55.75 84 GLY A N 1
ATOM 629 C CA . GLY A 1 84 ? 11.943 10.354 8.408 1.00 55.75 84 GLY A CA 1
ATOM 630 C C . GLY A 1 84 ? 12.111 8.914 8.865 1.00 55.75 84 GLY A C 1
ATOM 631 O O . GLY A 1 84 ? 13.015 8.239 8.378 1.00 55.75 84 GLY A O 1
ATOM 632 N N . GLU A 1 85 ? 11.191 8.437 9.703 1.00 65.19 85 GLU A N 1
ATOM 633 C CA . GLU A 1 85 ? 11.268 7.136 10.365 1.00 65.19 85 GLU A CA 1
ATOM 634 C C . GLU A 1 85 ? 10.801 5.974 9.467 1.00 65.19 85 GLU A C 1
ATOM 636 O O . GLU A 1 85 ? 9.864 6.105 8.675 1.00 65.19 85 GLU A O 1
ATOM 641 N N . LEU A 1 86 ? 11.515 4.850 9.553 1.00 80.00 86 LEU A N 1
ATOM 642 C CA . LEU A 1 86 ? 11.220 3.586 8.871 1.00 80.00 86 LEU A CA 1
ATOM 643 C C . LEU A 1 86 ? 10.179 2.809 9.687 1.00 80.00 86 LEU A C 1
ATOM 645 O O . LEU A 1 86 ? 10.296 2.771 10.907 1.00 80.00 86 LEU A O 1
ATOM 649 N N . LEU A 1 87 ? 9.223 2.142 9.030 1.00 82.50 87 LEU A N 1
ATOM 650 C CA . LEU A 1 87 ? 8.354 1.178 9.714 1.00 82.50 87 LEU A CA 1
ATOM 651 C C . LEU A 1 87 ? 9.147 -0.101 9.998 1.00 82.50 87 LEU A C 1
ATOM 653 O O . LEU A 1 87 ? 9.864 -0.612 9.126 1.00 82.50 87 LEU A O 1
ATOM 657 N N . MET A 1 88 ? 9.008 -0.627 11.210 1.00 82.69 88 MET A N 1
ATOM 658 C CA . MET A 1 88 ? 9.754 -1.775 11.713 1.00 82.69 88 MET A CA 1
ATOM 659 C C . MET A 1 88 ? 8.812 -2.868 12.216 1.00 82.69 88 MET A C 1
ATOM 661 O O . MET A 1 88 ? 7.845 -2.616 12.931 1.00 82.69 88 MET A O 1
ATOM 665 N N . MET A 1 89 ? 9.129 -4.118 11.888 1.00 82.69 89 MET A N 1
ATOM 666 C CA . MET A 1 89 ? 8.459 -5.279 12.471 1.00 82.69 89 MET A CA 1
ATOM 667 C C . MET A 1 89 ? 9.142 -5.693 13.783 1.00 82.69 89 MET A C 1
ATOM 669 O O . MET A 1 89 ? 10.369 -5.629 13.863 1.00 82.69 89 MET A O 1
ATOM 673 N N . PRO A 1 90 ? 8.388 -6.142 14.804 1.00 83.81 90 PRO A N 1
ATOM 674 C CA . PRO A 1 90 ? 6.923 -6.258 14.852 1.00 83.81 90 PRO A CA 1
ATOM 675 C C . PRO A 1 90 ? 6.203 -4.995 15.365 1.00 83.81 90 PRO A C 1
ATOM 677 O O . PRO A 1 90 ? 4.976 -4.974 15.386 1.00 83.81 90 PRO A O 1
ATOM 680 N N . LYS A 1 91 ? 6.937 -3.956 15.791 1.00 83.38 91 LYS A N 1
ATOM 681 C CA . LYS A 1 91 ? 6.387 -2.767 16.471 1.00 83.38 91 LYS A CA 1
ATOM 682 C C . LYS A 1 91 ? 5.275 -2.080 15.672 1.00 83.38 91 LYS A C 1
ATOM 684 O O . LYS A 1 91 ? 4.230 -1.761 16.226 1.00 83.38 91 LYS A O 1
ATOM 689 N N . ASP A 1 92 ? 5.489 -1.905 14.374 1.00 86.19 92 ASP A N 1
ATOM 690 C CA . ASP A 1 92 ? 4.587 -1.171 13.491 1.00 86.19 92 ASP A CA 1
ATOM 691 C C . ASP A 1 92 ? 3.660 -2.095 12.687 1.00 86.19 92 ASP A C 1
ATOM 693 O O . ASP A 1 92 ? 3.021 -1.654 11.735 1.00 86.19 92 ASP A O 1
ATOM 697 N N . ALA A 1 93 ? 3.560 -3.383 13.045 1.00 87.19 93 ALA A N 1
ATOM 698 C CA . ALA A 1 93 ? 2.769 -4.369 12.301 1.00 87.19 93 ALA A CA 1
ATOM 699 C C . ALA A 1 93 ? 1.297 -3.950 12.121 1.00 87.19 93 ALA A C 1
ATOM 701 O O . ALA A 1 93 ? 0.686 -4.236 11.090 1.00 87.19 93 ALA A O 1
ATOM 702 N N . SER A 1 94 ? 0.743 -3.244 13.105 1.00 86.50 94 SER A N 1
ATOM 703 C CA . SER A 1 94 ? -0.650 -2.792 13.107 1.00 86.50 94 SER A CA 1
ATOM 704 C C . SER A 1 94 ? -0.884 -1.483 12.351 1.00 86.50 94 SER A C 1
ATOM 706 O O . SER A 1 94 ? -2.037 -1.087 12.208 1.00 86.50 94 SER A O 1
ATOM 708 N N . VAL A 1 95 ? 0.162 -0.799 11.869 1.00 88.19 95 VAL A N 1
ATOM 709 C CA . VAL A 1 95 ? 0.015 0.494 11.187 1.00 88.19 95 VAL A CA 1
ATOM 710 C C . VAL A 1 95 ? -0.700 0.296 9.843 1.00 88.19 95 VAL A C 1
ATOM 712 O O . VAL A 1 95 ? -0.188 -0.431 8.990 1.00 88.19 95 VAL A O 1
ATOM 715 N N . PRO A 1 96 ? -1.861 0.926 9.603 1.00 89.31 96 PRO A N 1
ATOM 716 C CA . PRO A 1 96 ? -2.584 0.789 8.347 1.00 89.31 96 PRO A CA 1
ATOM 717 C C . PRO A 1 96 ? -1.912 1.555 7.199 1.00 89.31 96 PRO A C 1
ATOM 719 O O . PRO A 1 96 ? -1.571 2.740 7.281 1.00 89.31 96 PRO A O 1
ATOM 722 N N . LEU A 1 97 ? -1.778 0.853 6.079 1.00 91.44 97 LEU A N 1
ATOM 723 C CA . LEU A 1 97 ? -1.412 1.366 4.770 1.00 91.44 97 LEU A CA 1
ATOM 724 C C . LEU A 1 97 ? -2.693 1.568 3.957 1.00 91.44 97 LEU A C 1
ATOM 726 O O . LEU A 1 97 ? -3.359 0.608 3.579 1.00 91.44 97 LEU A O 1
ATOM 730 N N . VAL A 1 98 ? -3.026 2.825 3.690 1.00 91.31 98 VAL A N 1
ATOM 731 C CA . VAL A 1 98 ? -4.217 3.262 2.959 1.00 91.31 98 VAL A CA 1
ATOM 732 C C . VAL A 1 98 ? -3.870 3.457 1.488 1.00 91.31 98 VAL A C 1
ATOM 734 O O . VAL A 1 98 ? -3.039 4.302 1.144 1.00 91.31 98 VAL A O 1
ATOM 737 N N . LEU A 1 99 ? -4.535 2.729 0.599 1.00 92.12 99 LEU A N 1
ATOM 738 C CA . LEU A 1 99 ? -4.431 2.935 -0.840 1.00 92.12 99 LEU A CA 1
ATOM 739 C C . LEU A 1 99 ? -5.217 4.197 -1.229 1.00 92.12 99 LEU A C 1
ATOM 741 O O . LEU A 1 99 ? -6.420 4.294 -1.003 1.00 92.12 99 LEU A O 1
ATOM 745 N N . LEU A 1 100 ? -4.525 5.201 -1.765 1.00 89.56 100 LEU A N 1
ATOM 746 C CA . LEU A 1 100 ? -5.112 6.489 -2.143 1.00 89.56 100 LEU A CA 1
ATOM 747 C C . LEU A 1 100 ? -5.570 6.540 -3.598 1.00 89.56 100 LEU A C 1
ATOM 749 O O . LEU A 1 100 ? -6.519 7.263 -3.888 1.00 89.56 100 LEU A O 1
ATOM 753 N N . ASP A 1 101 ? -4.874 5.825 -4.476 1.00 79.38 101 ASP A N 1
ATOM 754 C CA . ASP A 1 101 ? -5.115 5.808 -5.912 1.00 79.38 1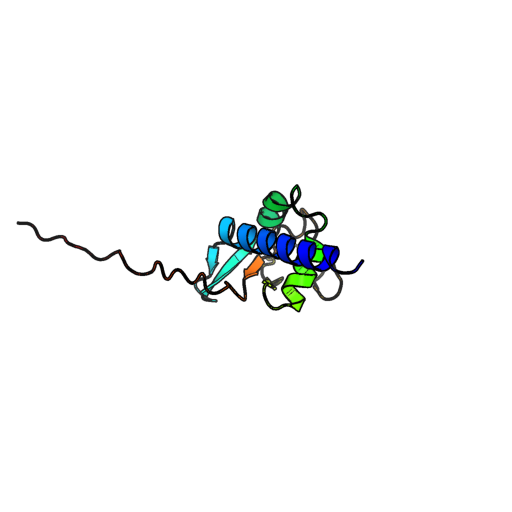01 ASP A CA 1
ATOM 755 C C . ASP A 1 101 ? -5.127 4.351 -6.366 1.00 79.38 101 ASP A C 1
ATOM 757 O O . ASP A 1 101 ? -4.111 3.654 -6.307 1.00 79.38 101 ASP A O 1
ATOM 761 N N . GLU A 1 102 ? -6.306 3.872 -6.747 1.00 65.31 102 GLU A N 1
ATOM 762 C CA . GLU A 1 102 ? -6.522 2.455 -7.036 1.00 65.31 102 GLU A CA 1
ATOM 763 C C . GLU A 1 102 ? -6.110 2.070 -8.465 1.00 65.31 102 GLU A C 1
ATOM 765 O O . GLU A 1 102 ? -6.149 0.880 -8.793 1.00 65.31 102 GLU A O 1
ATOM 770 N N . GLY A 1 103 ? -5.680 3.040 -9.291 1.00 56.12 103 GLY A N 1
ATOM 771 C CA . GLY A 1 103 ? -5.706 2.910 -10.750 1.00 56.12 103 GLY A CA 1
ATOM 772 C C . GLY A 1 103 ? -7.141 2.680 -11.243 1.00 56.12 103 GLY A C 1
ATOM 773 O O . GLY A 1 103 ? -8.030 2.363 -10.460 1.00 56.12 103 GLY A O 1
ATOM 774 N N . GLU A 1 104 ? -7.411 2.819 -12.535 1.00 48.47 104 GLU A N 1
ATOM 775 C CA . GLU A 1 104 ? -8.748 2.590 -13.121 1.00 48.47 104 GLU A CA 1
ATOM 776 C C . GLU A 1 104 ? -9.244 1.124 -13.059 1.00 48.47 104 GLU A C 1
ATOM 778 O O . GLU A 1 104 ? -10.194 0.757 -13.738 1.00 48.47 104 GLU A O 1
ATOM 783 N N . ASP A 1 105 ? -8.696 0.288 -12.175 1.00 48.69 105 ASP A N 1
ATOM 784 C CA . ASP A 1 105 ? -9.261 -1.006 -11.777 1.00 48.69 105 ASP A CA 1
ATOM 785 C C . ASP A 1 105 ? -10.336 -0.842 -10.690 1.00 48.69 105 ASP A C 1
ATOM 787 O O . ASP A 1 105 ? -10.474 -1.673 -9.787 1.00 48.69 105 ASP A O 1
ATOM 791 N N . GLY A 1 106 ? -11.108 0.245 -10.776 1.00 44.41 106 GLY A N 1
ATOM 792 C CA . GLY A 1 106 ? -12.367 0.425 -10.070 1.00 44.41 106 GLY A CA 1
ATOM 793 C C . GLY A 1 106 ? -13.385 -0.580 -10.594 1.00 44.41 106 GLY A C 1
ATOM 794 O O . GLY A 1 106 ? -14.354 -0.213 -11.250 1.00 44.41 106 GLY A O 1
ATOM 795 N N . VAL A 1 107 ? -13.171 -1.865 -10.314 1.00 47.41 107 VAL A N 1
ATOM 796 C CA . VAL A 1 107 ? -14.224 -2.862 -10.419 1.00 47.41 107 VAL A CA 1
ATOM 797 C C . VAL A 1 107 ? -15.198 -2.539 -9.296 1.00 47.41 107 VAL A C 1
ATOM 799 O O . VAL A 1 107 ? -15.091 -3.033 -8.175 1.00 47.41 107 VAL A O 1
ATOM 802 N N . SER A 1 108 ? -16.152 -1.672 -9.622 1.00 47.84 108 SER A N 1
ATOM 803 C CA . SER A 1 108 ? -17.459 -1.583 -8.994 1.00 47.84 108 SER A CA 1
ATOM 804 C C . SER A 1 108 ? -18.102 -2.972 -9.028 1.00 47.84 108 SER A C 1
ATOM 806 O O . SER A 1 108 ? -18.912 -3.285 -9.892 1.00 47.84 108 SER A O 1
ATOM 808 N N . ARG A 1 109 ? -17.719 -3.845 -8.096 1.00 54.12 109 ARG A N 1
ATOM 809 C CA . ARG A 1 109 ? -18.424 -5.093 -7.779 1.00 54.12 109 ARG A CA 1
ATOM 810 C C . ARG A 1 109 ? -19.429 -4.823 -6.663 1.00 54.12 109 ARG A C 1
ATOM 812 O O . ARG A 1 109 ? -19.505 -5.540 -5.679 1.00 54.12 109 ARG A O 1
ATOM 819 N N . ASP A 1 110 ? -20.209 -3.769 -6.854 1.00 46.56 110 ASP A N 1
ATOM 820 C CA . ASP A 1 110 ? -21.406 -3.467 -6.080 1.00 46.56 110 ASP A CA 1
ATOM 821 C C . ASP A 1 110 ? -22.606 -3.515 -7.037 1.00 46.56 110 ASP A C 1
ATOM 823 O O . ASP A 1 110 ? -23.258 -2.504 -7.262 1.00 46.56 110 ASP A O 1
ATOM 827 N N . ALA A 1 111 ? -22.864 -4.667 -7.668 1.00 50.88 111 ALA A N 1
ATOM 828 C CA . ALA A 1 111 ? -24.149 -4.959 -8.313 1.00 50.88 111 ALA A CA 1
ATOM 829 C C . ALA A 1 111 ? -24.254 -6.438 -8.721 1.00 50.88 111 ALA A C 1
ATOM 831 O O . ALA A 1 111 ? -24.163 -6.737 -9.899 1.00 50.88 111 ALA A O 1
ATOM 832 N N . GLU A 1 112 ? -24.455 -7.359 -7.772 1.00 45.91 112 GLU A N 1
ATOM 833 C CA . GLU A 1 112 ? -25.423 -8.453 -7.984 1.00 45.91 112 GLU A CA 1
ATOM 834 C C . GLU A 1 112 ? -25.766 -9.132 -6.651 1.00 45.91 112 GLU A C 1
ATOM 836 O O . GLU A 1 112 ? -25.234 -10.174 -6.281 1.00 45.91 112 GLU A O 1
ATOM 841 N N . ALA A 1 113 ? -26.635 -8.495 -5.869 1.00 54.41 113 ALA A N 1
ATOM 842 C CA . ALA A 1 113 ? -27.242 -9.129 -4.704 1.00 54.41 113 ALA A CA 1
ATOM 843 C C . ALA A 1 113 ? -28.637 -8.553 -4.452 1.00 54.41 113 ALA A C 1
ATOM 845 O O . ALA A 1 113 ? -28.850 -7.918 -3.425 1.00 54.41 113 ALA A O 1
ATOM 846 N N . LYS A 1 114 ? -29.578 -8.739 -5.392 1.00 51.66 114 LYS A N 1
ATOM 847 C CA . LYS A 1 114 ? -31.034 -8.615 -5.160 1.00 51.66 114 LYS A CA 1
ATOM 848 C C . LYS A 1 114 ? -31.786 -9.561 -6.109 1.00 51.66 114 LYS A C 1
ATOM 850 O O . LYS A 1 114 ? -31.899 -9.280 -7.289 1.00 51.66 114 LYS A O 1
ATOM 855 N N . VAL A 1 115 ? -32.042 -10.785 -5.645 1.00 56.59 115 VAL A N 1
ATOM 856 C CA . VAL A 1 115 ? -33.370 -11.322 -5.270 1.00 56.59 115 VAL A CA 1
ATOM 857 C C . VAL A 1 115 ? -34.306 -11.597 -6.451 1.00 56.59 115 VAL A C 1
ATOM 859 O O . VAL A 1 115 ? -35.162 -10.783 -6.768 1.00 56.59 115 VAL A O 1
ATOM 862 N N . ASP A 1 116 ? -34.214 -12.801 -7.014 1.00 43.50 116 ASP A N 1
ATOM 863 C CA . ASP A 1 116 ? -35.355 -13.427 -7.688 1.00 43.50 116 ASP A CA 1
ATOM 864 C C . ASP A 1 116 ? -35.845 -14.583 -6.808 1.00 43.50 116 ASP A C 1
ATOM 866 O O . ASP A 1 116 ? -35.418 -15.730 -6.907 1.00 43.50 116 ASP A O 1
ATOM 870 N N . ALA A 1 117 ? -36.658 -14.219 -5.818 1.00 56.66 117 ALA A N 1
ATOM 871 C CA . ALA A 1 117 ? -37.525 -15.149 -5.117 1.00 56.66 117 ALA A CA 1
ATOM 872 C C . ALA A 1 117 ? -38.945 -14.848 -5.596 1.00 56.66 117 ALA A C 1
ATOM 874 O O . ALA A 1 117 ? -39.658 -14.037 -5.010 1.00 56.66 117 ALA A O 1
ATOM 875 N N . THR A 1 118 ? -39.337 -15.465 -6.705 1.00 55.31 118 THR A N 1
ATOM 876 C CA . THR A 1 118 ? -40.745 -15.654 -7.051 1.00 55.31 118 THR A CA 1
ATOM 877 C C . THR A 1 118 ? -40.945 -17.113 -7.436 1.00 55.31 118 THR A C 1
ATOM 879 O O . THR A 1 118 ? -40.720 -17.535 -8.562 1.00 55.31 118 THR A O 1
ATOM 882 N N . LEU A 1 119 ? -41.342 -17.887 -6.431 1.00 46.62 119 LEU A N 1
ATOM 883 C CA . LEU A 1 119 ? -42.291 -18.993 -6.541 1.00 46.62 119 LEU A CA 1
ATOM 884 C C . LEU A 1 119 ? -43.265 -18.786 -5.364 1.00 46.62 119 LEU A C 1
ATOM 886 O O . LEU A 1 119 ? -42.817 -18.286 -4.323 1.00 46.62 119 LEU A O 1
ATOM 890 N N . PRO A 1 120 ? -44.557 -19.130 -5.462 1.00 56.41 120 PRO A N 1
ATOM 891 C CA . PRO A 1 120 ? -45.153 -20.196 -6.271 1.00 56.41 120 PRO A CA 1
ATOM 892 C C . PRO A 1 120 ? -45.955 -19.740 -7.499 1.00 56.41 120 PRO A C 1
ATOM 894 O O . PRO A 1 120 ? -46.397 -18.571 -7.535 1.00 56.41 120 PRO A O 1
#

Solvent-accessible surface area (backbone atoms only — not comparable to full-atom values): 7547 Å² total; per-residue (Å²): 140,76,64,68,65,57,55,50,54,52,51,47,44,50,54,51,51,51,38,33,62,74,66,23,46,71,37,88,89,80,71,33,39,35,13,37,37,38,61,40,44,71,73,32,64,89,73,39,96,46,60,64,60,40,50,54,51,32,40,75,68,56,33,34,45,77,45,63,82,60,62,75,98,80,72,101,66,83,79,76,59,82,85,81,62,76,84,45,85,75,85,41,25,65,32,32,37,32,49,66,52,81,62,95,73,71,74,78,83,82,80,89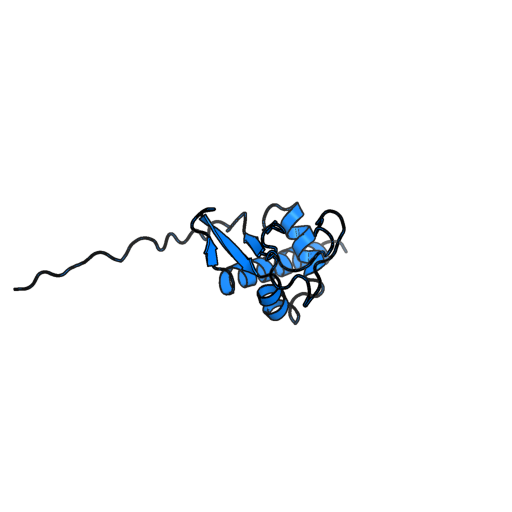,88,80,84,90,86,84,80,134

Organism: NCBI:txid5288

Radius of gyration: 17.65 Å; Cα contacts (8 Å, |Δi|>4): 129; chains: 1; bounding box: 68×32×44 Å

pLDDT: mean 74.97, std 18.22, range [41.09, 93.56]